Protein AF-A0AAV8XDY9-F1 (afdb_monomer)

InterPro domains:
  IPR001731 Delta-aminolevulinic acid dehydratase [PF00490] (1-63)
  IPR001731 Delta-aminolevulinic acid dehydratase [PR00144] (17-32)
  IPR001731 Delta-aminolevulinic acid dehydratase [PR00144] (47-66)
  IPR001731 Delta-aminolevulinic acid dehydratase [PTHR11458] (1-63)
  IPR013785 Aldolase-type TIM barrel [G3DSA:3.20.20.70] (1-73)

Nearest PDB structures (foldseek):
  1e51-assembly1_A  TM=9.972E-01  e=9.844E-06  Homo sapiens
  5hnr-assembly1_B  TM=9.985E-01  e=2.332E-05  Homo sapiens
  5hms-assembly1_A  TM=9.981E-01  e=2.182E-05  Homo sapiens
  1h7r-assembly1_A  TM=9.780E-01  e=8.376E-04  Saccharomyces cerevisiae
  1ylv-assembly1_A  TM=9.775E-01  e=1.167E-03  Saccharomyces cerevisiae

Solvent-accessible surface area (backbone atoms only — not comparable to full-atom values): 4521 Å² total; per-residue (Å²): 124,99,55,48,67,60,46,29,55,49,32,74,76,41,69,89,56,87,37,75,41,74,53,51,66,67,62,50,50,51,51,54,50,39,27,73,74,65,76,46,63,56,67,65,54,50,50,53,50,55,49,48,44,43,72,29,46,40,73,42,80,46,62,79,67,57,78,85,55,57,78,71,70,78,123

Foldseek 3Di:
DPCLVVLLVVCVVCVPDAAEEEDDPVNLVVLVVCVVVVVDPSLVVVVVVVVSSVVSPHPHYHYPDDPVCPVSPPD

Mean predicted aligned error: 5.37 Å

Secondary structure (DSSP, 8-state):
-TTHHHHHHHHHH-TTSPPEEEE-HHHHHHHHHHHHTTSS-HHHHHHHHHHHHHHHT-SEEEE---HHHHTTS--

Structure (mmCIF, N/CA/C/O backbone):
data_AF-A0AAV8XDY9-F1
#
_entry.id   AF-A0AAV8XDY9-F1
#
loop_
_atom_site.group_PDB
_atom_site.id
_atom_site.type_symbol
_atom_site.label_atom_id
_atom_site.label_alt_id
_atom_site.label_comp_id
_atom_site.label_asym_id
_atom_site.label_entity_id
_atom_site.label_seq_id
_atom_site.pdbx_PDB_ins_code
_atom_site.Cartn_x
_atom_site.Cartn_y
_atom_site.Cartn_z
_atom_site.occupancy
_atom_site.B_iso_or_equiv
_atom_site.auth_seq_id
_atom_site.auth_comp_id
_atom_site.auth_asym_id
_atom_site.auth_atom_id
_atom_site.pdbx_PDB_model_num
ATOM 1 N N . MET A 1 1 ? -6.356 -0.832 -3.788 1.00 66.94 1 MET A N 1
ATOM 2 C CA . MET A 1 1 ? -5.696 0.497 -3.755 1.00 66.94 1 MET A CA 1
ATOM 3 C C . MET A 1 1 ? -5.595 1.041 -5.165 1.00 66.94 1 MET A C 1
ATOM 5 O O . MET A 1 1 ? -5.694 0.255 -6.100 1.00 66.94 1 MET A O 1
ATOM 9 N N . ALA A 1 2 ? -5.431 2.359 -5.295 1.00 74.06 2 ALA A N 1
ATOM 10 C CA . ALA A 1 2 ? -5.723 3.117 -6.514 1.00 74.06 2 ALA A CA 1
ATOM 11 C C . ALA A 1 2 ? -4.729 2.943 -7.683 1.00 74.06 2 ALA A C 1
ATOM 13 O O . ALA A 1 2 ? -5.034 3.416 -8.768 1.00 74.06 2 ALA A O 1
ATOM 14 N N . TYR A 1 3 ? -3.584 2.271 -7.486 1.00 87.56 3 TYR A N 1
ATOM 15 C CA . TYR A 1 3 ? -2.508 2.211 -8.497 1.00 87.56 3 TYR A CA 1
ATOM 16 C C . TYR A 1 3 ? -1.805 0.842 -8.598 1.00 87.56 3 TYR A C 1
ATOM 18 O O . TYR A 1 3 ? -0.625 0.752 -8.939 1.00 87.56 3 TYR A O 1
ATOM 26 N N . MET A 1 4 ? -2.491 -0.244 -8.229 1.00 88.94 4 MET A N 1
ATOM 27 C CA . MET A 1 4 ? -1.912 -1.601 -8.267 1.00 88.94 4 MET A CA 1
ATOM 28 C C . MET A 1 4 ? -1.688 -2.112 -9.698 1.00 88.94 4 MET A C 1
ATOM 30 O O . MET A 1 4 ? -0.768 -2.886 -9.942 1.00 88.94 4 MET A O 1
ATOM 34 N N . ASP A 1 5 ? -2.514 -1.661 -10.631 1.00 92.38 5 ASP A N 1
ATOM 35 C CA . ASP A 1 5 ? -2.388 -1.849 -12.074 1.00 92.38 5 ASP A CA 1
ATOM 36 C C . ASP A 1 5 ? -1.104 -1.212 -12.620 1.00 92.38 5 ASP A C 1
ATOM 38 O O . ASP A 1 5 ? -0.313 -1.889 -13.275 1.00 92.38 5 ASP A O 1
ATOM 42 N N . VAL A 1 6 ? -0.834 0.044 -12.255 1.00 92.31 6 VAL A N 1
ATOM 43 C CA . VAL A 1 6 ? 0.392 0.756 -12.651 1.00 92.31 6 VAL A CA 1
ATOM 44 C C . VAL A 1 6 ? 1.631 0.076 -12.069 1.00 92.31 6 VAL A C 1
ATOM 46 O O . VAL A 1 6 ? 2.623 -0.131 -12.765 1.00 92.31 6 VAL A O 1
ATOM 49 N N . LEU A 1 7 ? 1.577 -0.323 -10.795 1.00 92.44 7 LEU A N 1
ATOM 50 C CA . LEU A 1 7 ? 2.656 -1.081 -10.160 1.00 92.44 7 LEU A CA 1
ATOM 51 C C . LEU A 1 7 ? 2.947 -2.385 -10.910 1.00 92.44 7 LEU A C 1
ATOM 53 O O . LEU A 1 7 ? 4.113 -2.710 -11.139 1.00 92.44 7 LEU A O 1
ATOM 57 N N . LYS A 1 8 ? 1.895 -3.109 -11.303 1.00 94.00 8 LYS A N 1
ATOM 58 C CA . LYS A 1 8 ? 2.014 -4.370 -12.030 1.00 94.00 8 LYS A CA 1
ATOM 59 C C . LYS A 1 8 ? 2.649 -4.166 -13.402 1.00 94.00 8 LYS A C 1
ATOM 61 O O . LYS A 1 8 ? 3.604 -4.866 -13.726 1.00 94.00 8 LYS A O 1
ATOM 66 N N . GLU A 1 9 ? 2.191 -3.168 -14.155 1.00 95.31 9 GLU A N 1
ATOM 67 C CA . GLU A 1 9 ? 2.757 -2.818 -15.461 1.00 95.31 9 GLU A CA 1
ATOM 68 C C . GLU A 1 9 ? 4.254 -2.488 -15.359 1.00 95.31 9 GLU A C 1
ATOM 70 O O . GLU A 1 9 ? 5.071 -2.997 -16.131 1.00 95.31 9 GLU A O 1
ATOM 75 N N . ILE A 1 10 ? 4.640 -1.678 -14.369 1.00 93.94 10 ILE A N 1
ATOM 76 C CA . ILE A 1 10 ? 6.041 -1.296 -14.174 1.00 93.94 10 ILE A CA 1
ATOM 77 C C . ILE A 1 10 ? 6.878 -2.504 -13.740 1.00 93.94 10 ILE A C 1
ATOM 79 O O . ILE A 1 10 ? 7.975 -2.691 -14.269 1.00 93.94 10 ILE A O 1
ATOM 83 N N . LYS A 1 11 ? 6.381 -3.348 -12.823 1.00 93.75 11 LYS A N 1
ATOM 84 C CA . LYS A 1 11 ? 7.112 -4.544 -12.373 1.00 93.75 11 LYS A CA 1
ATOM 85 C C . LYS A 1 11 ? 7.325 -5.539 -13.511 1.00 93.75 11 LYS A C 1
ATOM 87 O O . LYS A 1 11 ? 8.413 -6.099 -13.619 1.00 93.75 11 LYS A O 1
ATOM 92 N N . ASP A 1 12 ? 6.325 -5.728 -14.367 1.00 94.38 12 ASP A N 1
ATOM 93 C CA . ASP A 1 12 ? 6.420 -6.623 -15.522 1.00 94.38 12 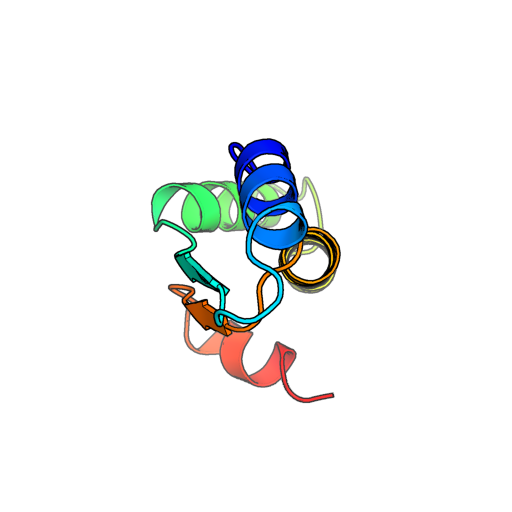ASP A CA 1
ATOM 94 C C . ASP A 1 12 ? 7.409 -6.089 -16.573 1.00 94.38 12 ASP A C 1
ATOM 96 O O . ASP A 1 12 ? 8.147 -6.863 -17.183 1.00 94.38 12 ASP A O 1
ATOM 100 N N . LYS A 1 13 ? 7.489 -4.763 -16.751 1.00 96.12 13 LYS A N 1
ATOM 101 C CA . LYS A 1 13 ? 8.440 -4.117 -17.671 1.00 96.12 13 LYS A CA 1
ATOM 102 C C . LYS A 1 13 ? 9.877 -4.080 -17.138 1.00 96.12 13 LYS A C 1
ATOM 104 O O . LYS A 1 13 ? 10.824 -4.083 -17.926 1.00 96.12 13 LYS A O 1
ATOM 109 N N . TYR A 1 14 ? 10.040 -4.033 -15.819 1.00 94.81 14 TYR A N 1
ATOM 110 C CA . TYR A 1 14 ? 11.320 -3.825 -15.142 1.00 94.81 14 TYR A CA 1
ATOM 111 C C . TYR A 1 14 ? 11.537 -4.806 -13.973 1.00 94.81 14 TYR A C 1
ATOM 113 O O . TYR A 1 14 ? 11.751 -4.379 -12.833 1.00 94.81 14 TYR A O 1
ATOM 121 N N . PRO A 1 15 ? 11.520 -6.129 -14.217 1.00 92.81 15 PRO A N 1
ATOM 122 C CA . PRO A 1 15 ? 11.562 -7.134 -13.153 1.00 92.81 15 PRO A CA 1
ATOM 123 C C . PRO A 1 15 ? 12.857 -7.114 -12.330 1.00 92.81 15 PRO A C 1
ATOM 125 O O . PRO A 1 15 ? 12.857 -7.523 -11.170 1.00 92.81 15 PRO A O 1
ATOM 128 N N . GLN A 1 16 ? 13.954 -6.630 -12.915 1.00 94.62 16 GLN A N 1
ATOM 129 C CA . GLN A 1 16 ? 15.276 -6.574 -12.294 1.00 94.62 16 GLN A CA 1
ATOM 130 C C . GLN A 1 16 ? 15.422 -5.482 -11.227 1.00 94.62 16 GLN A C 1
ATOM 132 O O . GLN A 1 16 ? 16.371 -5.533 -10.445 1.00 94.62 16 GLN A O 1
ATOM 137 N N . TYR A 1 17 ? 14.527 -4.490 -11.199 1.00 93.69 17 TYR A N 1
ATOM 138 C CA . TYR A 1 17 ? 14.602 -3.402 -10.229 1.00 93.69 17 TYR A CA 1
ATOM 139 C C . TYR A 1 17 ? 13.663 -3.656 -9.039 1.00 93.69 17 TYR A C 1
ATOM 141 O O . TYR A 1 17 ? 12.541 -4.146 -9.223 1.00 93.69 17 TYR A O 1
ATOM 149 N N . PRO A 1 18 ? 14.106 -3.334 -7.808 1.00 93.12 18 PRO A N 1
ATOM 150 C CA . PRO A 1 18 ? 13.248 -3.402 -6.637 1.00 93.12 18 PRO A CA 1
ATOM 151 C C . PRO A 1 18 ? 12.192 -2.294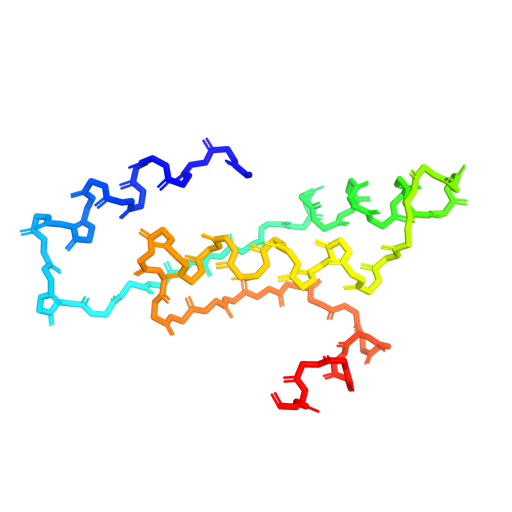 -6.689 1.00 93.12 18 PRO A C 1
ATOM 153 O O . PRO A 1 18 ? 12.510 -1.116 -6.867 1.00 93.12 18 PRO A O 1
ATOM 156 N N . MET A 1 19 ? 10.934 -2.678 -6.501 1.00 92.06 19 MET A N 1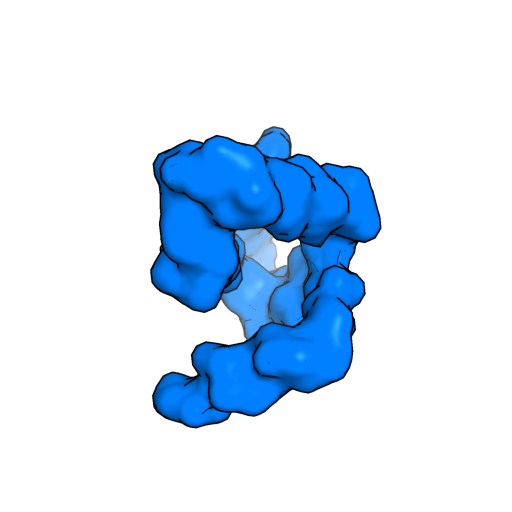
ATOM 157 C CA . MET A 1 19 ? 9.785 -1.784 -6.500 1.00 92.06 19 MET A CA 1
ATOM 158 C C . MET A 1 19 ? 9.383 -1.444 -5.069 1.00 92.06 19 MET A C 1
ATOM 160 O O . MET A 1 19 ? 9.022 -2.317 -4.273 1.00 92.06 19 MET A O 1
ATOM 164 N N . PHE A 1 20 ? 9.422 -0.150 -4.764 1.00 92.06 20 PHE A N 1
ATOM 165 C CA . PHE A 1 20 ? 9.007 0.405 -3.484 1.00 92.06 20 PHE A CA 1
ATOM 166 C C . PHE A 1 20 ? 7.628 1.031 -3.637 1.00 92.06 20 PHE A C 1
ATOM 168 O O . PHE A 1 20 ? 7.409 1.854 -4.526 1.00 92.06 20 PHE A O 1
ATOM 175 N N . VAL A 1 21 ? 6.708 0.663 -2.753 1.00 90.88 21 VAL A N 1
ATOM 176 C CA . VAL A 1 21 ? 5.374 1.259 -2.691 1.00 90.88 21 VAL A CA 1
ATOM 177 C C . VAL A 1 21 ? 5.223 1.993 -1.379 1.00 90.88 21 VAL A C 1
ATOM 179 O O . VAL A 1 21 ? 5.551 1.454 -0.325 1.00 90.88 21 VAL A O 1
ATOM 182 N N . TYR A 1 22 ? 4.691 3.207 -1.446 1.00 89.31 22 TYR A N 1
ATOM 183 C CA . TYR A 1 22 ? 4.339 3.982 -0.270 1.00 89.31 22 TYR A CA 1
ATOM 184 C C . TYR A 1 22 ? 2.822 3.995 -0.091 1.00 89.31 22 TYR A C 1
ATOM 186 O O . TYR A 1 22 ? 2.104 4.536 -0.930 1.00 89.31 22 TYR A O 1
ATOM 194 N N . GLN A 1 23 ? 2.335 3.422 1.006 1.00 88.00 23 GLN A N 1
ATOM 195 C CA . GLN A 1 23 ? 0.952 3.596 1.421 1.00 88.00 23 GLN A CA 1
ATOM 196 C C . GLN A 1 23 ? 0.795 4.982 2.047 1.00 88.00 23 GLN A C 1
ATOM 198 O O . GLN A 1 23 ? 1.347 5.268 3.114 1.00 88.00 23 GLN A O 1
ATOM 203 N N . VAL A 1 24 ? -0.005 5.829 1.405 1.00 88.69 24 VAL A N 1
ATOM 204 C CA . VAL A 1 24 ? -0.249 7.196 1.873 1.00 88.69 24 VAL A CA 1
ATOM 205 C C . VAL A 1 24 ? -1.162 7.226 3.101 1.00 88.69 24 VAL A C 1
ATOM 207 O O . VAL A 1 24 ? -2.025 6.367 3.298 1.00 88.69 24 VAL A O 1
ATOM 210 N N . SER A 1 25 ? -1.009 8.265 3.923 1.00 84.88 25 SER A N 1
ATOM 211 C CA . SER A 1 25 ? -1.759 8.438 5.175 1.00 84.88 25 SER A CA 1
ATOM 212 C C . SER A 1 25 ? -3.279 8.426 4.984 1.00 84.88 25 SER A C 1
ATOM 214 O O . SER A 1 25 ? -3.992 7.897 5.832 1.00 84.88 25 SER A O 1
ATOM 216 N N . GLY A 1 26 ? -3.778 8.956 3.862 1.00 86.12 26 GLY A N 1
ATOM 217 C CA . GLY A 1 26 ? -5.205 8.950 3.529 1.00 86.12 26 GLY A CA 1
ATOM 218 C C . GLY A 1 26 ? -5.773 7.544 3.309 1.00 86.12 26 GLY A C 1
ATOM 219 O O . GLY A 1 26 ? -6.874 7.251 3.768 1.00 86.12 26 GLY A O 1
ATOM 220 N N . GLU A 1 27 ? -5.006 6.647 2.682 1.00 86.81 27 GLU A N 1
ATOM 221 C CA . GLU A 1 27 ? -5.421 5.252 2.492 1.00 86.81 27 GLU A CA 1
ATOM 222 C C . GLU A 1 27 ? -5.496 4.521 3.833 1.00 86.81 27 GLU A C 1
ATOM 224 O O . GLU A 1 27 ? -6.465 3.813 4.096 1.00 86.81 27 GLU A O 1
ATOM 229 N N . TYR A 1 28 ? -4.505 4.723 4.708 1.00 86.56 28 TYR A N 1
ATOM 230 C CA . TYR A 1 28 ? -4.538 4.167 6.061 1.00 86.56 28 TYR A CA 1
ATOM 231 C C . TYR A 1 28 ? -5.712 4.722 6.878 1.00 86.56 28 TYR A C 1
ATOM 233 O O . TYR A 1 28 ? -6.442 3.956 7.506 1.00 86.56 28 TYR A O 1
ATOM 241 N N . ALA A 1 29 ? -5.936 6.038 6.839 1.00 88.25 29 ALA A N 1
ATOM 242 C CA . ALA A 1 29 ? -7.031 6.687 7.555 1.00 88.25 29 ALA A CA 1
ATOM 243 C C . ALA A 1 29 ? -8.405 6.155 7.121 1.00 88.25 29 ALA A C 1
ATOM 245 O O . ALA A 1 29 ? -9.258 5.923 7.975 1.00 88.25 29 ALA A O 1
ATOM 246 N N . MET A 1 30 ? -8.606 5.903 5.825 1.00 89.25 30 MET A N 1
ATOM 247 C CA . MET A 1 30 ? -9.839 5.312 5.299 1.00 89.25 30 MET A CA 1
ATOM 248 C C . MET A 1 30 ? -10.089 3.909 5.865 1.00 89.25 30 MET A C 1
ATOM 250 O O . MET A 1 30 ? -11.185 3.623 6.342 1.00 89.25 30 MET A O 1
ATOM 254 N N . ILE A 1 31 ? -9.068 3.048 5.863 1.00 89.25 31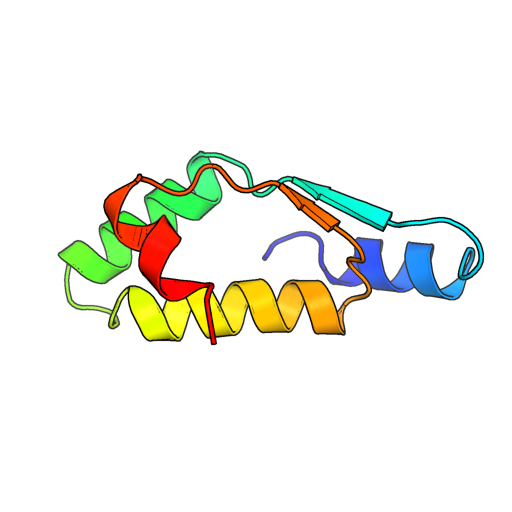 ILE A N 1
ATOM 255 C CA . ILE A 1 31 ? -9.170 1.682 6.401 1.00 89.25 31 ILE A CA 1
ATOM 256 C C . ILE A 1 31 ? -9.440 1.728 7.908 1.00 89.25 31 ILE A C 1
ATOM 258 O O . ILE A 1 31 ? -10.317 1.032 8.411 1.00 89.25 31 ILE A O 1
ATOM 262 N N . TYR A 1 32 ? -8.711 2.579 8.630 1.00 88.69 32 TYR A N 1
ATOM 263 C CA . TYR A 1 32 ? -8.848 2.718 10.074 1.00 88.69 32 TYR A CA 1
ATOM 264 C C . TYR A 1 32 ? -10.246 3.201 10.476 1.00 88.69 32 TYR A C 1
ATOM 266 O O . TYR A 1 32 ? -10.846 2.643 11.391 1.00 88.69 32 TYR A O 1
ATOM 274 N N . ARG A 1 33 ? -10.795 4.197 9.771 1.00 90.69 33 ARG A N 1
ATOM 275 C CA . ARG A 1 33 ? -12.164 4.677 10.008 1.00 90.69 33 ARG A CA 1
ATOM 276 C C . ARG A 1 33 ? -13.212 3.624 9.664 1.00 90.69 33 ARG A C 1
ATOM 278 O O . ARG A 1 33 ? -14.084 3.385 10.488 1.00 90.69 33 ARG A O 1
ATOM 285 N N . GLY A 1 34 ? -13.082 2.942 8.525 1.00 90.62 34 GLY A N 1
ATOM 286 C CA . GLY A 1 34 ? -13.996 1.856 8.154 1.00 90.62 34 GLY A CA 1
ATOM 287 C C . GLY A 1 34 ? -14.017 0.723 9.185 1.00 90.62 34 GLY A C 1
ATOM 288 O O . GLY A 1 34 ? -15.081 0.197 9.505 1.00 90.62 34 GLY A O 1
ATOM 289 N N . ALA A 1 35 ? -12.864 0.408 9.781 1.00 91.12 35 ALA A N 1
ATOM 290 C CA . ALA A 1 35 ? -12.795 -0.556 10.873 1.00 91.12 35 ALA A CA 1
ATOM 291 C C . ALA A 1 35 ? -13.419 -0.034 12.178 1.00 91.12 35 ALA A C 1
ATOM 293 O O . ALA A 1 35 ? -14.114 -0.778 12.864 1.00 91.12 35 ALA A O 1
ATOM 294 N N . GLN A 1 36 ? -13.223 1.247 12.515 1.00 90.00 36 GLN A N 1
ATOM 295 C CA . GLN A 1 36 ? -13.873 1.872 13.676 1.00 90.00 36 GLN A CA 1
ATOM 296 C C . GLN A 1 36 ? -15.402 1.911 13.560 1.00 90.00 36 GLN A C 1
ATOM 298 O O . GLN A 1 36 ? -16.090 1.784 14.568 1.00 90.00 36 GLN A O 1
ATOM 303 N N . GLU A 1 37 ? -15.930 2.078 12.349 1.00 93.62 37 GLU A N 1
ATOM 304 C CA . GLU A 1 37 ? -17.370 2.065 12.067 1.00 93.62 37 GLU A CA 1
ATOM 305 C C . GLU A 1 37 ? -17.955 0.643 11.981 1.00 93.62 37 GLU A C 1
ATOM 307 O O . GLU A 1 37 ? -19.160 0.480 11.806 1.00 93.62 37 GLU A O 1
ATOM 312 N N . GLY A 1 38 ? -17.123 -0.395 12.131 1.00 90.88 38 GLY A N 1
ATOM 313 C CA . GLY A 1 38 ? -17.553 -1.794 12.126 1.00 90.88 38 GLY A CA 1
ATOM 314 C C . GLY A 1 38 ? -17.829 -2.367 10.734 1.00 90.88 38 GLY A C 1
ATOM 315 O O . GLY A 1 38 ? -18.447 -3.424 10.629 1.00 90.88 38 GLY A O 1
ATOM 316 N N . ALA A 1 39 ? -17.374 -1.710 9.661 1.00 91.69 39 ALA A N 1
ATOM 317 C CA . AL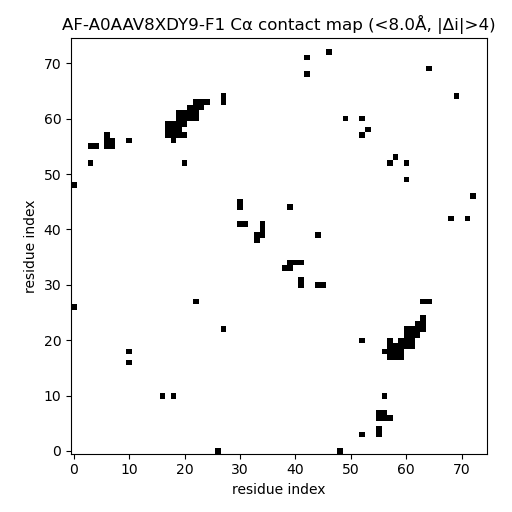A A 1 39 ? -17.537 -2.226 8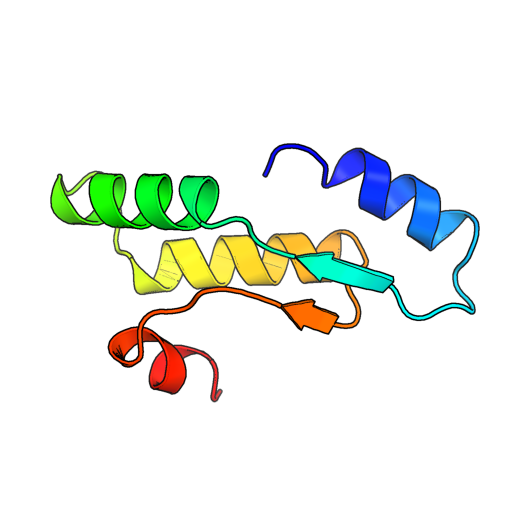.300 1.00 91.69 39 ALA A CA 1
ATOM 318 C C . ALA A 1 39 ? -16.693 -3.490 8.049 1.00 91.69 39 ALA A C 1
ATOM 320 O O . ALA A 1 39 ? -17.070 -4.336 7.239 1.00 91.69 39 ALA A O 1
ATOM 321 N N . PHE A 1 40 ? -15.543 -3.613 8.721 1.00 91.50 40 PHE A N 1
ATOM 322 C CA . PHE A 1 40 ? -14.640 -4.763 8.645 1.00 91.50 40 PHE A CA 1
ATOM 323 C C . PHE A 1 40 ? -13.638 -4.772 9.809 1.00 91.50 40 PHE A C 1
ATOM 325 O O . PHE A 1 40 ? -13.378 -3.754 10.443 1.00 91.50 40 PHE A O 1
ATOM 332 N N . GLU A 1 41 ? -13.015 -5.923 10.052 1.00 90.19 41 GLU A N 1
ATOM 333 C CA . GLU A 1 41 ? -11.933 -6.068 11.029 1.00 90.19 41 GLU A CA 1
ATOM 334 C C . GLU A 1 41 ? -10.614 -5.484 10.490 1.00 90.19 41 GLU A C 1
ATOM 336 O O . GLU A 1 41 ? -10.169 -5.823 9.389 1.00 90.19 41 GLU A O 1
ATOM 341 N N . LEU A 1 42 ? -9.948 -4.635 11.283 1.00 87.31 42 LEU A N 1
ATOM 342 C CA . LEU A 1 42 ? -8.757 -3.884 10.853 1.00 87.31 42 LEU A CA 1
ATOM 343 C C . LEU A 1 42 ? -7.607 -4.795 10.407 1.00 87.31 42 LEU A C 1
ATOM 345 O O . LEU A 1 42 ? -7.002 -4.577 9.359 1.00 87.31 42 LEU A O 1
ATOM 349 N N . ARG A 1 43 ? -7.298 -5.821 11.208 1.00 86.62 43 ARG A N 1
ATOM 350 C CA . ARG A 1 43 ? -6.158 -6.719 10.979 1.00 86.62 43 ARG A CA 1
ATOM 351 C C . ARG A 1 43 ? -6.269 -7.509 9.666 1.00 86.62 43 ARG A C 1
ATOM 353 O O . ARG A 1 43 ? -5.347 -7.410 8.859 1.00 86.62 43 ARG A O 1
ATOM 360 N N . PRO A 1 44 ? -7.341 -8.284 9.412 1.00 89.81 44 PRO A N 1
ATOM 361 C CA . PRO A 1 44 ? -7.470 -9.026 8.160 1.00 89.81 44 PRO A CA 1
ATOM 362 C C . PRO A 1 44 ? -7.575 -8.099 6.946 1.00 89.81 44 PRO A C 1
ATOM 364 O O . PRO A 1 44 ? -6.946 -8.385 5.932 1.00 89.81 44 PRO A O 1
ATOM 367 N N . ALA A 1 45 ? -8.267 -6.958 7.053 1.00 89.56 45 ALA A N 1
ATOM 368 C CA . ALA A 1 45 ? -8.329 -5.983 5.963 1.00 89.56 45 ALA A CA 1
ATOM 369 C C . ALA A 1 45 ? -6.937 -5.444 5.599 1.00 89.56 45 ALA A C 1
ATOM 371 O O . ALA A 1 45 ? -6.581 -5.350 4.424 1.00 89.56 45 ALA A O 1
ATOM 372 N N . LEU A 1 46 ? -6.112 -5.138 6.600 1.00 87.50 46 LEU A N 1
ATOM 373 C CA . LEU A 1 46 ? -4.752 -4.668 6.377 1.00 87.50 46 LEU A CA 1
ATOM 374 C C . LEU A 1 46 ? -3.862 -5.748 5.748 1.00 87.50 46 LEU A C 1
ATOM 376 O O . LEU A 1 46 ? -3.118 -5.454 4.814 1.00 87.50 46 LEU A O 1
ATOM 380 N N . MET A 1 47 ? -3.971 -6.998 6.203 1.00 88.56 47 MET A N 1
ATOM 381 C CA . MET A 1 47 ? -3.225 -8.120 5.620 1.00 88.56 47 MET A CA 1
ATOM 382 C C . MET A 1 47 ? -3.633 -8.402 4.171 1.00 88.56 47 MET A C 1
ATOM 384 O O . MET A 1 47 ? -2.767 -8.651 3.333 1.00 88.56 47 MET A O 1
ATOM 388 N N . GLU A 1 48 ? -4.921 -8.296 3.842 1.00 90.25 48 GLU A N 1
ATOM 389 C CA . GLU A 1 48 ? -5.430 -8.414 2.469 1.00 90.25 48 GLU A CA 1
ATOM 390 C C . GLU A 1 48 ? -4.826 -7.334 1.557 1.00 90.25 48 GLU A C 1
ATOM 392 O O . GLU A 1 48 ? -4.424 -7.596 0.420 1.00 90.25 48 GLU A O 1
ATOM 397 N N . ILE A 1 49 ? -4.711 -6.109 2.070 1.00 89.38 49 ILE A N 1
ATOM 398 C CA . ILE A 1 49 ? -4.162 -4.959 1.350 1.00 89.38 49 ILE A CA 1
ATOM 399 C C . ILE A 1 49 ? -2.657 -5.110 1.130 1.00 89.38 49 ILE A C 1
ATOM 401 O O . ILE A 1 49 ? -2.192 -4.983 -0.005 1.00 89.38 49 ILE A O 1
ATOM 405 N N . LEU A 1 50 ? -1.897 -5.428 2.181 1.00 88.50 50 LEU A N 1
ATOM 406 C CA . LEU A 1 50 ? -0.457 -5.675 2.083 1.00 88.50 50 LEU A CA 1
ATOM 407 C C . LEU A 1 50 ? -0.164 -6.870 1.165 1.00 88.50 50 LEU A C 1
ATOM 409 O O . LEU A 1 50 ? 0.722 -6.798 0.311 1.00 88.50 50 LEU A O 1
ATOM 413 N N . GLY A 1 51 ? -0.957 -7.939 1.269 1.00 89.56 51 GLY A N 1
ATOM 414 C CA . GLY A 1 51 ? -0.886 -9.093 0.378 1.00 89.56 51 GLY A CA 1
ATOM 415 C C . GLY A 1 51 ? -1.184 -8.722 -1.073 1.00 89.56 51 GLY A C 1
ATOM 416 O O . GLY A 1 51 ? -0.474 -9.151 -1.980 1.00 89.56 51 GLY A O 1
ATOM 417 N N . SER A 1 52 ? -2.176 -7.866 -1.313 1.00 91.38 52 SER A N 1
ATOM 418 C CA . SER A 1 52 ? -2.492 -7.361 -2.654 1.00 91.38 52 SER A CA 1
ATOM 419 C C . SER A 1 52 ? -1.356 -6.526 -3.246 1.00 91.38 52 SER A C 1
ATOM 421 O O . SER A 1 52 ? -1.051 -6.677 -4.426 1.00 91.38 52 SER A O 1
ATOM 423 N N . LEU A 1 53 ? -0.685 -5.697 -2.441 1.00 90.75 53 LEU A N 1
ATOM 424 C CA . LEU A 1 53 ? 0.488 -4.929 -2.874 1.00 90.75 53 LEU A CA 1
ATOM 425 C C . LEU A 1 53 ? 1.660 -5.847 -3.231 1.00 90.75 53 LEU A C 1
ATOM 427 O O . LEU A 1 53 ? 2.294 -5.668 -4.272 1.00 90.75 53 LEU A O 1
ATOM 431 N N . ARG A 1 54 ? 1.906 -6.877 -2.414 1.00 90.31 54 ARG A N 1
ATOM 432 C CA . ARG A 1 54 ? 2.904 -7.912 -2.712 1.00 90.31 54 ARG A CA 1
ATOM 433 C C . ARG A 1 54 ? 2.570 -8.642 -4.016 1.00 90.31 54 ARG A C 1
ATOM 435 O O . ARG A 1 54 ? 3.447 -8.787 -4.862 1.00 90.31 54 ARG A O 1
ATOM 442 N N . ARG A 1 55 ? 1.310 -9.049 -4.216 1.00 92.38 55 ARG A N 1
ATOM 443 C CA . ARG A 1 55 ? 0.836 -9.704 -5.454 1.00 92.38 55 ARG A CA 1
ATOM 444 C C . ARG A 1 55 ? 0.996 -8.819 -6.690 1.00 92.38 55 ARG A C 1
ATOM 446 O O . ARG A 1 55 ? 1.330 -9.327 -7.755 1.00 92.38 55 ARG A O 1
ATOM 453 N N . ALA A 1 56 ? 0.766 -7.517 -6.553 1.00 91.75 56 ALA A N 1
ATOM 454 C CA . ALA A 1 56 ? 0.922 -6.559 -7.642 1.00 91.75 56 ALA A CA 1
ATOM 455 C C . ALA A 1 56 ? 2.393 -6.333 -8.041 1.00 91.75 56 ALA A C 1
ATOM 457 O O . ALA A 1 56 ? 2.645 -5.850 -9.139 1.00 91.75 56 ALA A O 1
ATOM 458 N N . GLY A 1 57 ? 3.359 -6.730 -7.205 1.00 90.50 57 GLY A N 1
ATOM 459 C CA . GLY A 1 57 ? 4.785 -6.667 -7.532 1.00 90.50 57 GLY A CA 1
ATOM 460 C C . GLY A 1 57 ? 5.625 -5.791 -6.606 1.00 90.50 57 GLY A C 1
ATOM 461 O O . GLY A 1 57 ? 6.763 -5.487 -6.951 1.00 90.50 57 GLY A O 1
ATOM 462 N N . ALA A 1 58 ? 5.095 -5.374 -5.451 1.00 91.69 58 ALA A N 1
ATOM 463 C CA . ALA A 1 58 ? 5.867 -4.624 -4.463 1.00 91.69 58 ALA A CA 1
ATOM 464 C C . ALA A 1 58 ? 6.915 -5.516 -3.775 1.00 91.69 58 ALA A C 1
ATOM 466 O O .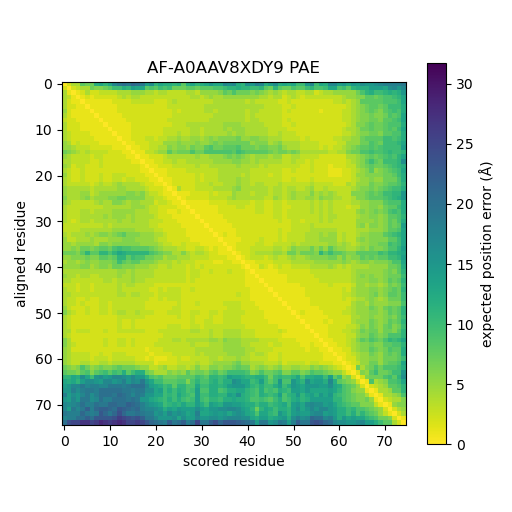 ALA A 1 58 ? 6.582 -6.516 -3.127 1.00 91.69 58 ALA A O 1
ATOM 467 N N . ASP A 1 59 ? 8.181 -5.114 -3.845 1.00 90.94 59 ASP A N 1
ATOM 468 C CA . ASP A 1 59 ? 9.272 -5.758 -3.108 1.00 90.94 59 ASP A CA 1
ATOM 469 C C . ASP A 1 59 ? 9.376 -5.185 -1.690 1.00 90.94 59 ASP A C 1
ATOM 471 O O . ASP A 1 59 ? 9.569 -5.927 -0.722 1.00 90.94 59 ASP A O 1
ATOM 475 N N . VAL A 1 60 ? 9.165 -3.874 -1.559 1.00 90.06 60 VAL A N 1
ATOM 476 C CA . VAL A 1 60 ? 9.163 -3.155 -0.284 1.00 90.06 60 VAL A CA 1
ATOM 477 C C . VAL A 1 60 ? 7.901 -2.310 -0.181 1.00 90.06 60 VAL A C 1
ATOM 479 O O . VAL A 1 60 ? 7.564 -1.555 -1.092 1.00 90.06 60 VAL A O 1
ATOM 482 N N . ILE A 1 61 ? 7.211 -2.426 0.951 1.00 89.38 61 ILE A N 1
ATOM 483 C CA . ILE A 1 61 ? 6.025 -1.632 1.264 1.00 89.38 61 ILE A CA 1
ATOM 484 C C . ILE A 1 61 ? 6.377 -0.726 2.437 1.00 89.38 61 ILE A C 1
ATOM 486 O O . ILE A 1 61 ? 6.685 -1.196 3.530 1.00 89.38 61 ILE A O 1
ATOM 490 N N . ILE A 1 62 ? 6.331 0.576 2.200 1.00 85.81 62 ILE A N 1
ATOM 491 C CA . ILE A 1 62 ? 6.491 1.611 3.211 1.00 85.81 62 ILE A CA 1
ATOM 492 C C . ILE A 1 62 ? 5.086 2.063 3.580 1.00 85.81 62 ILE A C 1
ATOM 494 O O . ILE A 1 62 ? 4.355 2.580 2.742 1.00 85.81 62 ILE A O 1
ATOM 498 N N . SER A 1 63 ? 4.686 1.846 4.823 1.00 81.00 63 SER A N 1
ATOM 499 C CA . SER A 1 63 ? 3.348 2.192 5.288 1.00 81.00 63 SER A CA 1
ATOM 500 C C . SER A 1 63 ? 3.424 2.944 6.606 1.00 81.00 63 SER A C 1
ATOM 502 O O . SER A 1 63 ? 4.231 2.617 7.479 1.00 81.00 63 SER A O 1
ATOM 504 N N . VAL A 1 64 ? 2.565 3.956 6.748 1.00 73.69 64 VAL A N 1
ATOM 505 C CA . VAL A 1 64 ? 2.341 4.663 8.012 1.00 73.69 64 VAL A CA 1
ATOM 506 C C . VAL A 1 64 ? 1.419 3.811 8.882 1.00 73.69 64 VAL A C 1
ATOM 508 O O . VAL A 1 64 ? 0.250 4.125 9.101 1.00 73.69 64 VAL A O 1
ATOM 511 N N . LEU A 1 65 ? 1.952 2.687 9.349 1.00 66.62 65 LEU A N 1
ATOM 512 C CA . LEU A 1 65 ? 1.298 1.853 10.341 1.00 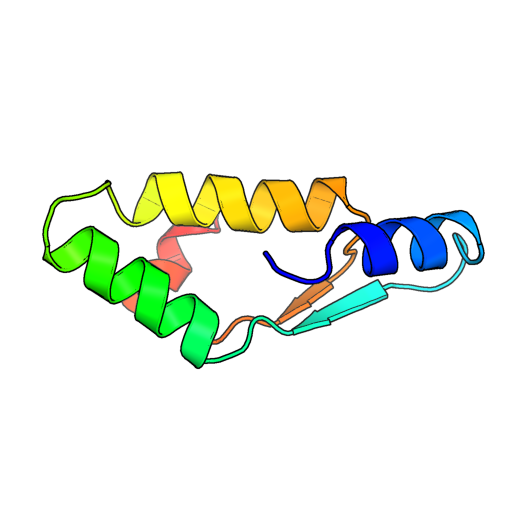66.62 65 LEU A CA 1
ATOM 513 C C . LEU A 1 65 ? 1.410 2.513 11.713 1.00 66.62 65 LEU A C 1
ATOM 515 O O . LEU A 1 65 ? 2.495 2.879 12.165 1.00 66.62 65 LEU A O 1
ATOM 519 N N . HIS A 1 66 ? 0.280 2.630 12.406 1.00 63.84 66 HIS A N 1
ATOM 520 C CA . HIS A 1 66 ? 0.293 2.949 13.827 1.00 63.84 66 HIS A CA 1
ATOM 521 C C . HIS A 1 66 ? 0.951 1.798 14.612 1.00 63.84 66 HIS A C 1
ATOM 523 O O . HIS A 1 66 ? 0.809 0.632 14.235 1.00 63.84 66 HIS A O 1
ATOM 529 N N . SER A 1 67 ? 1.646 2.103 15.713 1.00 56.50 67 SER A N 1
ATOM 530 C CA . SER A 1 67 ? 2.459 1.146 16.491 1.00 56.50 67 SER A CA 1
ATOM 531 C C . SER A 1 67 ? 1.708 -0.124 16.916 1.00 56.50 67 SER A C 1
ATOM 533 O O . SER A 1 67 ? 2.296 -1.200 16.957 1.00 56.50 67 SER A O 1
ATOM 535 N N . THR A 1 68 ? 0.397 -0.040 17.143 1.00 53.97 68 THR A N 1
ATOM 536 C CA . THR A 1 68 ? -0.477 -1.187 17.457 1.00 53.97 68 THR A CA 1
ATOM 537 C C . THR A 1 68 ? -0.548 -2.237 16.342 1.00 53.97 68 THR A C 1
ATOM 539 O O . THR A 1 68 ? -0.792 -3.408 16.617 1.00 53.97 68 THR A O 1
ATOM 542 N N . CYS A 1 69 ? -0.327 -1.848 15.086 1.00 54.94 69 CYS A N 1
ATOM 543 C CA . CYS A 1 69 ? -0.376 -2.757 13.942 1.00 54.94 69 CYS A CA 1
ATOM 544 C C . CYS A 1 69 ? 1.005 -3.331 13.570 1.00 54.94 69 CYS A C 1
ATOM 546 O O . CYS A 1 69 ? 1.072 -4.248 12.756 1.00 54.94 69 CYS A O 1
ATOM 548 N N . PHE A 1 70 ? 2.101 -2.842 14.167 1.00 55.31 70 PHE A N 1
ATOM 549 C CA . PHE A 1 70 ? 3.456 -3.344 13.895 1.00 55.31 70 PHE A CA 1
ATOM 550 C C . PHE A 1 70 ? 3.605 -4.825 14.287 1.00 55.31 70 PHE A C 1
ATOM 552 O O . PHE A 1 70 ? 4.099 -5.624 13.499 1.00 55.31 70 PHE A O 1
ATOM 559 N N . GLY A 1 71 ? 3.050 -5.225 15.437 1.00 55.34 71 GLY A N 1
ATOM 560 C CA . GLY A 1 71 ? 3.031 -6.626 15.886 1.00 55.34 71 GLY A CA 1
ATOM 561 C C . GLY A 1 71 ? 2.094 -7.550 15.097 1.00 55.34 71 GLY A C 1
ATOM 562 O O . GLY A 1 71 ? 1.956 -8.717 15.443 1.00 55.34 71 GLY A O 1
ATOM 563 N N . MET A 1 72 ? 1.406 -7.049 14.062 1.00 53.28 72 MET A N 1
ATOM 564 C CA . MET A 1 72 ? 0.517 -7.857 13.219 1.00 53.28 72 MET A CA 1
ATOM 565 C C . MET A 1 72 ? 1.198 -8.379 11.945 1.00 53.28 72 MET A C 1
ATOM 567 O O . MET A 1 72 ? 0.619 -9.252 11.303 1.00 53.28 72 MET A O 1
ATOM 571 N N . VAL A 1 73 ? 2.384 -7.856 11.594 1.00 51.88 73 VAL A N 1
ATOM 572 C CA . VAL A 1 73 ? 3.130 -8.172 10.356 1.00 51.88 73 VAL A CA 1
ATOM 573 C C . VAL A 1 73 ? 4.205 -9.255 10.578 1.00 51.88 73 VAL A C 1
ATOM 575 O O . VAL A 1 73 ? 4.724 -9.807 9.613 1.00 51.88 73 VAL A O 1
ATOM 578 N N . GLU A 1 74 ? 4.509 -9.616 11.829 1.00 42.00 74 GLU A N 1
ATOM 579 C CA . GLU A 1 74 ? 5.382 -10.748 12.175 1.00 42.00 74 GLU A CA 1
ATOM 580 C C . GLU A 1 74 ? 4.585 -12.064 12.235 1.00 42.00 74 GLU A C 1
ATOM 582 O O . GLU A 1 74 ? 4.110 -12.463 13.297 1.00 42.00 74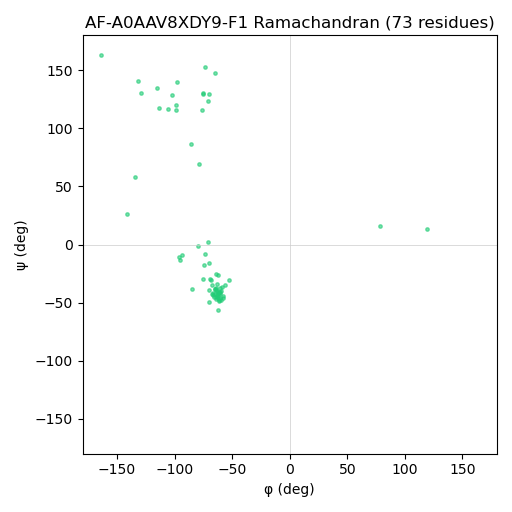 GLU A O 1
ATOM 587 N N . THR A 1 75 ? 4.431 -12.740 11.094 1.00 37.50 75 THR A N 1
ATOM 588 C CA . THR A 1 75 ? 4.143 -14.187 10.996 1.00 37.50 75 THR A CA 1
ATOM 589 C C . THR A 1 75 ? 4.700 -14.742 9.701 1.00 37.50 75 THR A C 1
ATOM 591 O O . THR A 1 75 ? 4.428 -14.102 8.658 1.00 37.50 75 THR A O 1
#

Organism: NCBI:txid1265417

Radius of gyration: 13.13 Å; Cα contacts (8 Å, |Δi|>4): 61; chains: 1; bounding box: 33×23×35 Å

Sequence (75 aa):
MAYMDVLKEIKDKYPQYPMFVYQVSGEYAMIYRGAQEGAFELRPALMEILGSLRRAGADVIISVLHSTCFGMVET

pLDDT: mean 84.27, std 13.77, range [37.5, 96.12]